Protein AF-A0A078AQ64-F1 (afdb_monomer)

Mean predicted aligned error: 10.38 Å

Structure (mmCIF, N/CA/C/O backbone):
data_AF-A0A078AQ64-F1
#
_entry.id   AF-A0A078AQ64-F1
#
loop_
_atom_site.group_PDB
_atom_site.id
_atom_site.type_symbol
_atom_site.label_atom_id
_atom_site.label_alt_id
_atom_site.label_comp_id
_atom_site.label_asym_id
_atom_site.label_entity_id
_atom_site.label_seq_id
_atom_site.pdbx_PDB_ins_code
_atom_site.Cartn_x
_atom_site.Cartn_y
_atom_site.Cartn_z
_atom_site.occupancy
_atom_site.B_iso_or_equiv
_atom_site.auth_seq_id
_atom_site.auth_comp_id
_atom_site.auth_asym_id
_atom_site.auth_atom_id
_atom_site.pdbx_PDB_model_num
ATOM 1 N N . MET A 1 1 ? 2.491 -16.991 -20.541 1.00 37.69 1 MET A N 1
ATOM 2 C CA . MET A 1 1 ? 2.553 -16.375 -19.199 1.00 37.69 1 MET A CA 1
ATOM 3 C C . MET A 1 1 ? 2.182 -14.916 -19.377 1.00 37.69 1 MET A C 1
ATOM 5 O O . MET A 1 1 ? 2.918 -14.200 -20.043 1.00 37.69 1 MET A O 1
ATOM 9 N N . THR A 1 2 ? 0.979 -14.523 -18.959 1.00 36.53 2 THR A N 1
ATOM 10 C CA . THR A 1 2 ? 0.421 -13.194 -19.241 1.00 36.53 2 THR A CA 1
ATOM 11 C C . THR A 1 2 ? 1.286 -12.138 -18.569 1.00 36.53 2 THR A C 1
ATOM 13 O O . THR A 1 2 ? 1.274 -12.007 -17.350 1.00 36.53 2 THR A O 1
ATOM 16 N N . GLN A 1 3 ? 2.074 -11.413 -19.361 1.00 35.75 3 GLN A N 1
ATOM 17 C CA . GLN A 1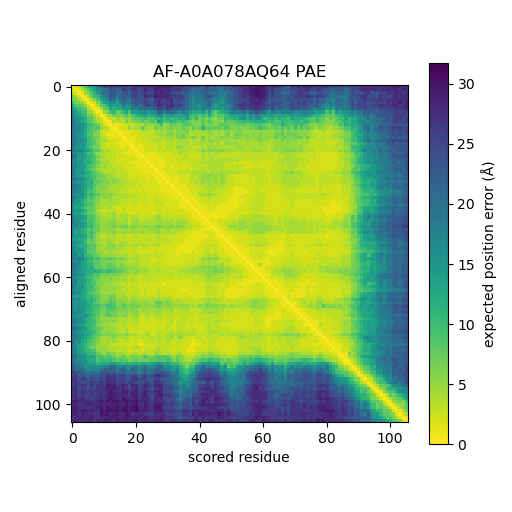 3 ? 2.764 -10.225 -18.887 1.00 35.75 3 GLN A CA 1
ATOM 18 C C . GLN A 1 3 ? 1.687 -9.216 -18.487 1.00 35.75 3 GLN A C 1
ATOM 20 O O . GLN A 1 3 ? 1.025 -8.626 -19.345 1.00 35.75 3 GLN A O 1
ATOM 25 N N . CYS A 1 4 ? 1.475 -9.046 -17.180 1.00 34.16 4 CYS A N 1
ATOM 26 C CA . CYS A 1 4 ? 0.790 -7.870 -16.668 1.00 34.16 4 CYS A CA 1
ATOM 27 C C . CYS A 1 4 ? 1.489 -6.649 -17.266 1.00 34.16 4 CYS A C 1
ATOM 29 O O . CYS A 1 4 ? 2.703 -6.490 -17.127 1.00 34.16 4 CYS A O 1
ATOM 31 N N . LYS A 1 5 ? 0.720 -5.812 -17.968 1.00 38.72 5 LYS A N 1
ATOM 32 C CA . LYS A 1 5 ? 1.157 -4.539 -18.551 1.00 38.72 5 LYS A CA 1
ATOM 33 C C . LYS A 1 5 ? 1.406 -3.536 -17.422 1.00 38.72 5 LYS A C 1
ATOM 35 O O . LYS A 1 5 ? 0.682 -2.560 -17.271 1.00 38.72 5 LYS A O 1
ATOM 40 N N . PHE A 1 6 ? 2.383 -3.819 -16.574 1.00 45.25 6 PHE A N 1
ATOM 41 C CA . PHE A 1 6 ? 2.740 -2.961 -1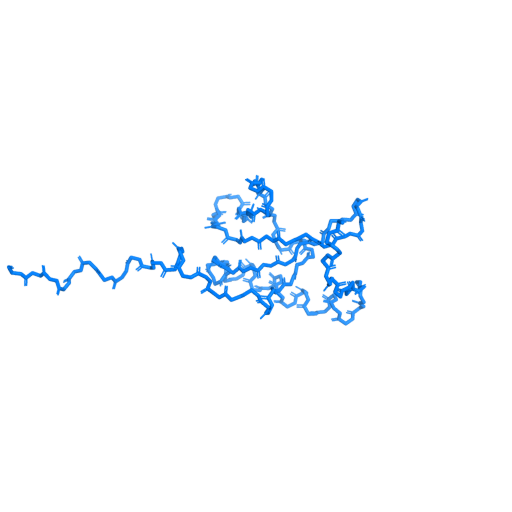5.464 1.00 45.25 6 PHE A CA 1
ATOM 42 C C . PHE A 1 6 ? 3.605 -1.833 -16.016 1.00 45.25 6 PHE A C 1
ATOM 44 O O . PHE A 1 6 ? 4.742 -2.061 -16.433 1.00 45.25 6 PHE A O 1
ATOM 51 N N . LYS A 1 7 ? 3.077 -0.603 -16.052 1.00 44.91 7 LYS A N 1
ATOM 52 C CA . LYS A 1 7 ? 3.943 0.574 -16.162 1.00 44.91 7 LYS A CA 1
ATOM 53 C C . LYS A 1 7 ? 4.826 0.553 -14.919 1.00 44.91 7 LYS A C 1
ATOM 55 O O . LYS A 1 7 ? 4.359 0.871 -13.831 1.00 44.91 7 LYS A O 1
ATOM 60 N N . LYS A 1 8 ? 6.084 0.141 -15.071 1.00 48.59 8 LYS A N 1
ATOM 61 C CA . LYS A 1 8 ? 7.113 0.277 -14.042 1.00 48.59 8 LYS A CA 1
ATOM 62 C C . LYS A 1 8 ? 7.288 1.780 -13.789 1.00 48.59 8 LYS A C 1
ATOM 64 O O . LYS A 1 8 ? 8.059 2.432 -14.480 1.00 48.59 8 LYS A O 1
ATOM 69 N N . ARG A 1 9 ? 6.493 2.363 -12.884 1.00 59.16 9 ARG A N 1
ATOM 70 C CA . ARG A 1 9 ? 6.768 3.699 -12.347 1.00 59.16 9 ARG A CA 1
ATOM 71 C C . ARG A 1 9 ? 8.050 3.546 -11.531 1.00 59.16 9 ARG A C 1
ATOM 73 O O . ARG A 1 9 ? 8.042 2.901 -10.483 1.00 59.16 9 ARG A O 1
ATOM 80 N N . GLU A 1 10 ? 9.165 4.027 -12.069 1.00 68.56 10 GLU A N 1
ATOM 81 C CA . GLU A 1 10 ? 10.405 4.134 -11.302 1.00 68.56 10 GLU A CA 1
ATOM 82 C C . GLU A 1 10 ? 10.184 5.096 -10.129 1.00 68.56 10 GLU A C 1
ATOM 84 O O . GLU A 1 10 ? 9.368 6.016 -10.225 1.00 68.56 10 GLU A O 1
ATOM 89 N N . LEU A 1 11 ? 10.870 4.862 -9.008 1.00 69.38 11 LEU A N 1
ATOM 90 C CA . LEU A 1 11 ? 10.755 5.685 -7.803 1.00 69.38 11 LEU A CA 1
ATOM 91 C C . LEU A 1 11 ? 11.475 7.033 -8.006 1.00 69.38 11 LEU A C 1
ATOM 93 O O . LEU A 1 11 ? 12.548 7.276 -7.455 1.00 69.38 11 LEU A O 1
ATOM 97 N N . THR A 1 12 ? 10.906 7.893 -8.850 1.00 78.94 12 THR A N 1
ATOM 98 C CA . THR A 1 12 ? 11.428 9.233 -9.142 1.00 78.94 12 THR A CA 1
ATOM 99 C C . THR A 1 12 ? 11.215 10.172 -7.958 1.00 78.94 12 THR A C 1
ATOM 101 O O . THR A 1 12 ? 10.314 9.966 -7.145 1.00 78.94 12 THR A O 1
ATOM 104 N N . ASP A 1 13 ? 12.003 11.246 -7.862 1.00 77.06 13 ASP A N 1
ATOM 105 C CA . ASP A 1 13 ? 11.843 12.225 -6.776 1.00 77.06 13 ASP A CA 1
ATOM 106 C C . ASP A 1 13 ? 10.471 12.909 -6.801 1.00 77.06 13 ASP A C 1
ATOM 108 O O . ASP A 1 13 ? 9.894 13.181 -5.752 1.00 77.06 13 ASP A O 1
ATOM 112 N N . GLN A 1 14 ? 9.887 13.084 -7.988 1.00 79.62 14 GLN A N 1
ATOM 113 C CA . GLN A 1 14 ? 8.516 13.573 -8.126 1.00 79.62 14 GLN A CA 1
ATOM 114 C C . GLN A 1 14 ? 7.497 12.606 -7.509 1.00 79.62 14 GLN A C 1
ATOM 116 O O . GLN A 1 14 ? 6.593 13.043 -6.799 1.00 79.62 14 GLN A O 1
ATOM 121 N N . LEU A 1 15 ? 7.660 11.297 -7.735 1.00 80.38 15 LEU A N 1
ATOM 122 C CA . LEU A 1 15 ? 6.784 10.292 -7.139 1.00 80.38 15 LEU A CA 1
ATOM 123 C C . LEU A 1 15 ? 6.973 10.229 -5.617 1.00 80.38 15 LEU A C 1
ATOM 125 O O . LEU A 1 15 ? 5.996 10.081 -4.894 1.00 80.38 15 LEU A O 1
ATOM 129 N N . LYS A 1 16 ? 8.199 10.405 -5.108 1.00 80.88 16 LYS A N 1
ATOM 130 C CA . LYS A 1 16 ? 8.447 10.477 -3.658 1.00 80.88 16 LYS A CA 1
ATOM 131 C C . LYS A 1 16 ? 7.699 11.640 -3.001 1.00 80.88 16 LYS A C 1
ATOM 133 O O . LYS A 1 16 ? 7.139 11.446 -1.931 1.00 80.88 16 LYS A O 1
ATOM 138 N N . ILE A 1 17 ? 7.643 12.809 -3.646 1.00 85.31 17 ILE A N 1
ATOM 139 C CA . ILE A 1 17 ? 6.892 13.976 -3.143 1.00 85.31 17 ILE A CA 1
ATOM 140 C C . ILE A 1 17 ? 5.384 13.684 -3.084 1.00 85.31 17 ILE A C 1
ATOM 142 O O . ILE A 1 17 ? 4.712 14.03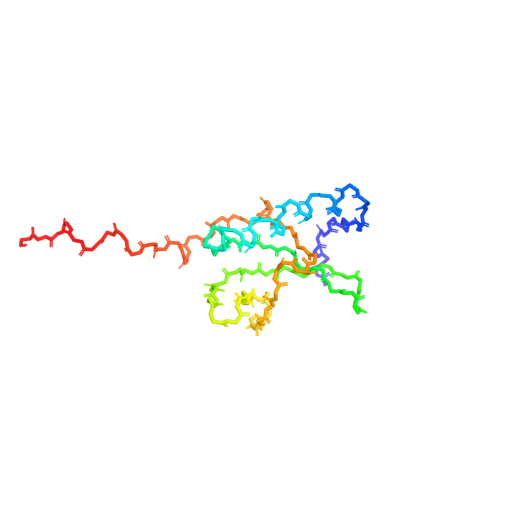2 -2.113 1.00 85.31 17 ILE A O 1
ATOM 146 N N . GLU A 1 18 ? 4.840 13.021 -4.106 1.00 85.44 18 GLU A N 1
ATOM 147 C CA . GLU A 1 18 ? 3.433 12.606 -4.109 1.00 85.44 18 GLU A CA 1
ATOM 148 C C . GLU A 1 18 ? 3.148 11.606 -2.980 1.00 85.44 18 GLU A C 1
ATOM 150 O O . GLU A 1 18 ? 2.156 11.731 -2.261 1.00 85.44 18 GLU A O 1
ATOM 155 N N . ILE A 1 19 ? 4.057 10.653 -2.769 1.00 87.00 19 ILE A N 1
ATOM 156 C CA . ILE A 1 19 ? 3.940 9.668 -1.695 1.00 87.00 19 ILE A CA 1
ATOM 157 C C . ILE A 1 19 ? 4.037 10.320 -0.310 1.00 87.00 19 ILE A C 1
ATOM 159 O O . ILE A 1 19 ? 3.291 9.930 0.582 1.00 87.00 19 ILE A O 1
ATOM 163 N N . ASP A 1 20 ? 4.873 11.342 -0.126 1.00 88.50 20 ASP A N 1
ATOM 164 C CA . ASP A 1 20 ? 4.949 12.096 1.135 1.00 88.50 20 ASP A CA 1
ATOM 165 C C . ASP A 1 20 ? 3.595 12.746 1.483 1.00 88.50 20 ASP A C 1
ATOM 167 O O . ASP A 1 20 ? 3.103 12.674 2.614 1.00 88.50 20 ASP A O 1
ATOM 171 N N . SER A 1 21 ? 2.892 13.256 0.466 1.00 89.00 21 SER A N 1
ATOM 172 C CA . SER A 1 21 ? 1.519 13.746 0.637 1.00 89.00 21 SER A CA 1
ATOM 173 C C . SER A 1 21 ? 0.558 12.624 1.060 1.00 89.00 21 SER A C 1
ATOM 175 O O . SER A 1 21 ? -0.329 12.840 1.889 1.00 89.00 21 SER A O 1
ATOM 177 N N . LEU A 1 22 ? 0.742 11.402 0.549 1.00 89.56 22 LEU A N 1
ATOM 178 C CA . LEU A 1 22 ? -0.039 10.230 0.958 1.00 89.56 22 LEU A CA 1
ATOM 179 C C . LEU A 1 22 ? 0.306 9.746 2.372 1.00 89.56 22 LEU A C 1
ATOM 181 O O . LEU A 1 22 ? -0.591 9.286 3.083 1.00 89.56 22 LEU A O 1
ATOM 185 N N . HIS A 1 23 ? 1.553 9.895 2.824 1.00 90.75 23 HIS A N 1
ATOM 186 C CA . HIS A 1 23 ? 1.945 9.629 4.213 1.00 90.75 23 HIS A CA 1
ATOM 187 C C . HIS A 1 23 ? 1.187 10.532 5.180 1.00 90.75 23 HIS A C 1
ATOM 189 O O . HIS A 1 23 ? 0.707 10.066 6.217 1.00 90.75 23 HIS A O 1
ATOM 195 N N . LEU A 1 24 ? 0.998 11.804 4.818 1.00 90.69 24 LEU A N 1
ATOM 196 C CA . LEU A 1 24 ? 0.209 12.740 5.614 1.00 90.69 24 LEU A CA 1
ATOM 197 C C . LEU A 1 24 ? -1.258 12.299 5.727 1.00 90.69 24 LEU A C 1
ATOM 199 O O . LEU A 1 24 ? -1.839 12.362 6.815 1.00 90.69 24 LEU A O 1
ATOM 203 N N . VAL A 1 25 ? -1.845 11.803 4.633 1.00 91.25 25 VAL A N 1
ATOM 204 C CA . VAL A 1 25 ? -3.200 11.229 4.644 1.00 91.25 25 VAL A CA 1
ATOM 205 C C . VAL A 1 25 ? -3.244 9.973 5.511 1.00 91.25 25 VAL A C 1
ATOM 207 O O . VAL A 1 25 ? -4.113 9.869 6.370 1.00 91.25 25 VAL A O 1
ATOM 210 N N . ALA A 1 26 ? -2.288 9.052 5.370 1.00 90.75 26 ALA A N 1
ATOM 211 C CA . ALA A 1 26 ? -2.218 7.842 6.192 1.00 90.75 26 ALA A CA 1
ATOM 212 C C . ALA A 1 26 ? -2.095 8.151 7.692 1.00 90.75 26 ALA A C 1
ATOM 214 O O . ALA A 1 26 ? -2.634 7.425 8.527 1.00 90.75 26 ALA A O 1
ATOM 215 N N . LYS A 1 27 ? -1.409 9.245 8.034 1.00 91.44 27 LYS A N 1
ATOM 216 C CA . LYS A 1 27 ? -1.180 9.675 9.414 1.00 91.44 27 LYS A CA 1
ATOM 217 C C . LYS A 1 27 ? -2.404 10.337 10.054 1.00 91.44 27 LYS A C 1
ATOM 219 O O . LYS A 1 27 ? -2.683 10.065 11.227 1.00 91.44 27 LYS A O 1
ATOM 224 N N . ASN A 1 28 ? -3.087 11.210 9.310 1.00 93.50 28 ASN A N 1
ATOM 225 C CA . ASN A 1 28 ? -4.167 12.059 9.828 1.00 93.50 28 ASN A CA 1
ATOM 226 C C . ASN A 1 28 ? -5.573 11.529 9.526 1.00 93.50 28 ASN A C 1
ATOM 228 O O . ASN A 1 28 ? -6.481 11.773 10.311 1.00 93.50 28 ASN A O 1
ATOM 232 N N . TYR A 1 29 ? -5.737 10.808 8.416 1.00 93.38 29 TYR A N 1
ATOM 233 C CA . TYR A 1 29 ? -7.019 10.312 7.908 1.00 93.38 29 TYR A CA 1
ATOM 234 C C . TYR A 1 29 ? -6.939 8.829 7.487 1.00 93.38 29 TYR A C 1
ATOM 236 O O . TYR A 1 29 ? -7.266 8.481 6.343 1.00 93.38 29 TYR A O 1
ATOM 244 N N . PRO A 1 30 ? -6.471 7.924 8.371 1.00 91.44 30 PRO A N 1
ATOM 245 C CA . PRO A 1 30 ? -6.262 6.515 8.039 1.00 91.44 30 PRO A CA 1
ATOM 246 C C . PRO A 1 30 ? -7.539 5.815 7.547 1.00 91.44 30 PRO A C 1
ATOM 248 O O . PRO A 1 30 ? -7.484 4.931 6.691 1.00 91.44 30 PRO A O 1
ATOM 251 N N . GLU A 1 31 ? -8.706 6.220 8.038 1.00 90.00 31 GLU A N 1
ATOM 252 C CA . GLU A 1 31 ? -9.999 5.675 7.633 1.00 90.00 31 GLU A CA 1
ATOM 253 C C . GLU A 1 31 ? -10.330 5.914 6.153 1.00 90.00 31 GLU A C 1
ATOM 255 O O . GLU A 1 31 ? -10.973 5.063 5.537 1.00 90.00 31 GLU A O 1
ATOM 260 N N . GLN A 1 32 ? -9.841 7.003 5.544 1.00 90.88 32 GLN A N 1
ATOM 261 C CA . GLN A 1 32 ? -10.081 7.306 4.124 1.00 90.88 32 GLN A CA 1
ATOM 262 C C . GLN A 1 32 ? -9.355 6.341 3.179 1.00 90.88 32 GLN A C 1
ATOM 264 O O . GLN A 1 32 ? -9.729 6.195 2.010 1.00 90.88 32 GLN A O 1
ATOM 269 N N . LEU A 1 33 ? -8.319 5.670 3.687 1.00 90.69 33 LEU A N 1
ATOM 270 C CA . LEU A 1 33 ? -7.540 4.696 2.935 1.00 90.69 33 LEU A CA 1
ATOM 271 C C . LEU A 1 33 ? -8.197 3.309 2.916 1.00 90.69 33 LEU A C 1
ATOM 273 O O . LEU A 1 33 ? -7.905 2.498 2.037 1.00 90.69 33 LEU A O 1
ATOM 277 N N . ILE A 1 34 ? -9.100 3.013 3.853 1.00 91.94 34 ILE A N 1
ATOM 278 C CA . ILE A 1 34 ? -9.737 1.697 3.952 1.00 91.94 34 ILE A CA 1
ATOM 279 C C . ILE A 1 34 ? -10.595 1.428 2.706 1.00 91.94 34 ILE A C 1
ATOM 281 O O . ILE A 1 34 ? -11.405 2.246 2.281 1.00 91.94 34 ILE A O 1
ATOM 285 N N . GLY A 1 35 ? -10.418 0.249 2.109 1.00 89.88 35 GLY A N 1
ATOM 286 C CA . GLY A 1 35 ? -11.109 -0.190 0.897 1.00 89.88 35 GLY A CA 1
ATOM 287 C C . GLY A 1 35 ? -10.438 0.247 -0.407 1.00 89.88 35 GLY A C 1
ATOM 288 O O . GLY A 1 35 ? -10.804 -0.276 -1.464 1.00 89.88 35 GLY A O 1
ATOM 289 N N . LYS A 1 36 ? -9.448 1.148 -0.352 1.00 90.56 36 LYS A N 1
ATOM 290 C CA . LYS A 1 36 ? -8.687 1.586 -1.526 1.00 90.56 36 LYS A CA 1
ATOM 291 C C . LYS A 1 36 ? -7.719 0.500 -1.991 1.00 90.56 36 LYS A C 1
ATOM 293 O O . LYS A 1 36 ? -7.173 -0.263 -1.189 1.00 90.56 36 LYS A O 1
ATOM 298 N N . PHE A 1 37 ? -7.514 0.459 -3.301 1.00 91.94 37 PHE A N 1
ATOM 299 C CA . PHE A 1 37 ? -6.477 -0.342 -3.934 1.00 91.94 37 PHE A CA 1
ATOM 300 C C . PHE A 1 37 ? -5.227 0.513 -4.084 1.00 91.94 37 PHE A C 1
ATOM 302 O O . PHE A 1 37 ? -5.305 1.676 -4.487 1.00 91.94 37 PHE A O 1
ATOM 309 N N . ILE A 1 38 ? -4.092 -0.056 -3.713 1.00 91.12 38 ILE A N 1
ATOM 310 C CA . ILE A 1 38 ? -2.803 0.614 -3.692 1.00 91.12 38 ILE A CA 1
ATOM 311 C C . ILE A 1 38 ? -1.741 -0.283 -4.313 1.00 91.12 38 ILE A C 1
ATOM 313 O O . ILE A 1 38 ? -1.862 -1.507 -4.338 1.00 91.12 38 ILE A O 1
ATOM 317 N N . TYR A 1 39 ? -0.661 0.342 -4.744 1.00 91.44 39 TYR A N 1
ATOM 318 C CA . TYR A 1 39 ? 0.603 -0.314 -5.003 1.00 91.44 39 TYR A CA 1
ATOM 319 C C . TYR A 1 39 ? 1.549 -0.022 -3.854 1.00 91.44 39 TYR A C 1
ATOM 321 O O . TYR A 1 39 ? 1.746 1.140 -3.519 1.00 91.44 39 TYR A O 1
ATOM 329 N N . VAL A 1 40 ? 2.137 -1.064 -3.274 1.00 90.75 40 VAL A N 1
ATOM 330 C CA . VAL A 1 40 ? 3.150 -0.963 -2.218 1.00 90.75 40 VAL A CA 1
ATOM 331 C C . VAL A 1 40 ? 4.504 -1.305 -2.815 1.00 90.75 40 VAL A C 1
ATOM 333 O O . VAL A 1 40 ? 4.653 -2.356 -3.439 1.00 90.75 40 VAL A O 1
ATOM 336 N N . TYR A 1 41 ? 5.487 -0.431 -2.648 1.00 90.00 41 TYR A N 1
ATOM 337 C CA . TYR A 1 41 ? 6.852 -0.709 -3.071 1.00 90.00 41 TYR A CA 1
ATOM 338 C C . TYR A 1 41 ? 7.556 -1.550 -2.019 1.00 90.00 41 TYR A C 1
ATOM 340 O O . TYR A 1 41 ? 7.500 -1.229 -0.836 1.00 90.00 41 TYR A O 1
ATOM 348 N N . TRP A 1 42 ? 8.252 -2.587 -2.455 1.00 88.50 42 TRP A N 1
ATOM 349 C CA . TRP A 1 42 ? 9.091 -3.423 -1.614 1.00 88.50 42 TRP A CA 1
ATOM 350 C C . TRP A 1 42 ? 10.545 -3.257 -2.052 1.00 88.50 42 TRP A C 1
ATOM 352 O O . TRP A 1 42 ? 10.897 -3.587 -3.186 1.00 88.50 42 TRP A O 1
ATOM 362 N N . GLU A 1 43 ? 11.379 -2.726 -1.155 1.00 86.38 43 GLU A N 1
ATOM 363 C CA . GLU A 1 43 ? 12.769 -2.344 -1.445 1.00 86.38 43 GLU A CA 1
ATOM 364 C C . GLU A 1 43 ? 13.650 -3.554 -1.762 1.00 86.38 43 GLU A C 1
ATOM 366 O O . GLU A 1 43 ? 14.433 -3.503 -2.708 1.00 86.38 43 GLU A O 1
ATOM 371 N N . ASN A 1 44 ? 13.455 -4.663 -1.037 1.00 86.69 44 ASN A N 1
ATOM 372 C CA . ASN A 1 44 ? 14.166 -5.929 -1.253 1.00 86.69 44 ASN A CA 1
ATOM 373 C C . ASN A 1 44 ? 14.057 -6.416 -2.702 1.00 86.69 44 ASN A C 1
ATOM 375 O O . ASN A 1 44 ? 15.006 -6.970 -3.252 1.00 86.69 44 ASN A O 1
ATOM 379 N N . ASP A 1 45 ? 12.903 -6.165 -3.318 1.00 86.31 45 ASP A N 1
ATOM 380 C CA . ASP A 1 45 ? 12.585 -6.631 -4.661 1.00 86.31 45 ASP A CA 1
ATOM 381 C C . ASP A 1 45 ? 12.697 -5.521 -5.707 1.00 86.31 45 ASP A C 1
ATOM 383 O O . ASP A 1 45 ? 12.654 -5.804 -6.908 1.00 86.31 45 ASP A O 1
ATOM 387 N N . ASN A 1 46 ? 12.805 -4.264 -5.263 1.00 84.31 46 ASN A N 1
ATOM 388 C CA . ASN A 1 46 ? 12.691 -3.062 -6.081 1.00 84.31 46 ASN A CA 1
ATOM 389 C C . ASN A 1 46 ? 11.449 -3.119 -6.997 1.00 84.31 46 ASN A C 1
ATOM 391 O O . ASN A 1 46 ? 11.511 -2.896 -8.213 1.00 84.31 46 ASN A O 1
ATOM 395 N N . LYS A 1 47 ? 10.307 -3.507 -6.415 1.00 86.56 47 LYS A N 1
ATOM 396 C CA . LYS A 1 47 ? 9.058 -3.778 -7.142 1.00 86.56 47 LYS A CA 1
ATOM 397 C C . LYS A 1 47 ? 7.838 -3.267 -6.399 1.00 86.56 47 LYS A C 1
ATOM 399 O O . LYS A 1 47 ? 7.799 -3.227 -5.175 1.00 86.56 47 LYS A O 1
ATOM 404 N N . TRP A 1 48 ? 6.820 -2.931 -7.181 1.00 86.44 48 TRP A N 1
ATOM 405 C CA . TRP A 1 48 ? 5.500 -2.550 -6.701 1.00 86.44 48 TRP A CA 1
ATOM 406 C C . TRP A 1 48 ? 4.563 -3.754 -6.715 1.00 86.44 48 TRP A C 1
ATOM 408 O O . TRP A 1 48 ? 4.462 -4.448 -7.727 1.00 86.44 48 TRP A O 1
ATOM 418 N N . TYR A 1 49 ? 3.851 -3.960 -5.615 1.00 88.81 49 TYR A N 1
ATOM 419 C CA . TYR A 1 49 ? 2.895 -5.044 -5.434 1.00 88.81 49 TYR A CA 1
ATOM 420 C C . TYR A 1 49 ? 1.493 -4.477 -5.221 1.00 88.81 49 TYR A C 1
ATOM 422 O O . TYR A 1 49 ? 1.298 -3.576 -4.405 1.00 88.81 49 TYR A O 1
ATOM 430 N N . ALA A 1 50 ? 0.523 -4.990 -5.980 1.00 89.75 50 ALA A N 1
ATOM 431 C CA . ALA A 1 50 ? -0.872 -4.567 -5.903 1.00 89.75 50 ALA A CA 1
ATOM 432 C C . ALA A 1 50 ? -1.531 -5.140 -4.645 1.00 89.75 50 ALA A C 1
ATOM 434 O O . ALA A 1 50 ? -1.490 -6.351 -4.426 1.00 89.75 50 ALA A O 1
ATOM 435 N N . GLY A 1 51 ? -2.174 -4.293 -3.849 1.00 90.31 51 GLY A N 1
ATOM 436 C CA . GLY A 1 51 ? -2.895 -4.719 -2.659 1.00 90.31 51 GLY A CA 1
ATOM 437 C C . GLY A 1 51 ? -4.114 -3.856 -2.365 1.00 90.31 51 GLY A C 1
ATOM 438 O O . GLY A 1 51 ? -4.267 -2.746 -2.868 1.00 90.31 51 GLY A O 1
ATOM 439 N N . GLN A 1 52 ? -5.002 -4.372 -1.522 1.00 93.31 52 GLN A N 1
ATOM 440 C CA . GLN A 1 52 ? -6.161 -3.647 -1.018 1.00 93.31 52 GLN A CA 1
ATOM 441 C C . GLN A 1 52 ? -6.041 -3.428 0.484 1.00 93.31 52 GLN A C 1
ATOM 443 O O . GLN A 1 52 ? -5.868 -4.379 1.250 1.00 93.31 52 GLN A O 1
ATOM 448 N N . ILE A 1 53 ? -6.228 -2.186 0.923 1.00 93.12 53 ILE A N 1
ATOM 449 C CA . ILE A 1 53 ? -6.302 -1.862 2.346 1.00 93.12 53 ILE A CA 1
ATOM 450 C C . ILE A 1 53 ? -7.640 -2.370 2.886 1.00 93.12 53 ILE A C 1
ATOM 452 O O . ILE A 1 53 ? -8.708 -1.927 2.470 1.00 93.12 53 ILE A O 1
ATOM 456 N N . ARG A 1 54 ? -7.601 -3.305 3.833 1.00 92.00 54 ARG A N 1
ATOM 457 C CA . ARG A 1 54 ? -8.798 -3.916 4.429 1.00 92.00 54 ARG A CA 1
ATOM 458 C C . ARG A 1 54 ? -9.193 -3.308 5.759 1.00 92.00 54 ARG A C 1
ATOM 460 O O . ARG A 1 54 ? -10.380 -3.239 6.063 1.00 92.00 54 ARG A O 1
ATOM 467 N N . LYS A 1 55 ? -8.214 -2.926 6.573 1.00 92.25 55 LYS A N 1
ATOM 468 C CA . LYS A 1 55 ? -8.454 -2.445 7.933 1.00 92.25 55 LYS A CA 1
ATOM 469 C C . LYS A 1 55 ? -7.304 -1.569 8.401 1.00 92.25 55 LYS A C 1
ATOM 471 O O . LYS A 1 55 ? -6.168 -1.778 7.988 1.00 92.25 55 LYS A O 1
ATOM 476 N N . PHE A 1 56 ? -7.600 -0.657 9.313 1.00 93.75 56 PHE A N 1
ATOM 477 C CA . PHE A 1 56 ? -6.613 0.070 10.097 1.00 93.75 56 PHE A CA 1
ATOM 478 C C . PHE A 1 56 ? -6.733 -0.312 11.577 1.00 93.75 56 PHE A C 1
ATOM 480 O O . PHE A 1 56 ? -7.840 -0.501 12.086 1.00 93.75 56 PHE A O 1
ATOM 487 N N . SER A 1 57 ? -5.595 -0.461 12.251 1.00 92.75 57 SER A N 1
ATOM 488 C CA . SER A 1 57 ? -5.518 -0.735 13.687 1.00 92.75 57 SER A CA 1
ATOM 489 C C . SER A 1 57 ? -4.948 0.482 14.405 1.00 92.75 57 SER A C 1
ATOM 491 O O . SER A 1 57 ? -3.749 0.732 14.322 1.00 92.75 57 SER A O 1
ATOM 493 N N . GLU A 1 58 ? -5.783 1.209 15.147 1.00 89.62 58 GLU A N 1
ATOM 494 C CA . GLU A 1 58 ? -5.363 2.406 15.894 1.00 89.62 58 GLU A CA 1
ATOM 495 C C . GLU A 1 58 ? -4.295 2.103 16.951 1.00 89.62 58 GLU A C 1
ATOM 497 O O . GLU A 1 58 ? -3.355 2.877 17.108 1.00 89.62 58 GLU A O 1
ATOM 502 N N . SER A 1 59 ? -4.386 0.944 17.614 1.00 91.81 59 SER A N 1
ATOM 503 C CA . SER A 1 59 ? -3.454 0.535 18.673 1.00 91.81 59 SER A CA 1
ATOM 504 C C . SER A 1 59 ? -2.015 0.355 18.191 1.00 91.81 59 SER A C 1
ATOM 506 O O . SER A 1 59 ? -1.079 0.615 18.939 1.00 91.81 59 SER A O 1
ATOM 508 N N . THR A 1 60 ? -1.830 -0.096 16.950 1.00 90.56 60 THR A N 1
ATOM 509 C CA . THR A 1 60 ? -0.505 -0.334 16.360 1.00 90.56 60 THR A CA 1
ATOM 510 C C . THR A 1 60 ? -0.149 0.668 15.271 1.00 90.56 60 THR A C 1
ATOM 512 O O . THR A 1 60 ? 0.974 0.631 14.780 1.00 90.56 60 THR A O 1
ATOM 515 N N . ARG A 1 61 ? -1.094 1.532 14.874 1.00 90.50 61 ARG A N 1
ATOM 516 C CA . ARG A 1 61 ? -1.005 2.446 13.723 1.00 90.50 61 ARG A CA 1
ATOM 517 C C . ARG A 1 61 ? -0.658 1.729 12.405 1.00 90.50 61 ARG A C 1
ATOM 519 O O . ARG A 1 61 ? -0.080 2.329 11.509 1.00 90.50 61 ARG A O 1
ATOM 526 N N . LYS A 1 62 ? -1.036 0.449 12.263 1.00 94.00 62 LYS A N 1
ATOM 527 C CA . LYS A 1 62 ? -0.771 -0.369 11.062 1.00 94.00 62 LYS A CA 1
ATOM 528 C C . LYS A 1 62 ? -2.028 -0.625 10.234 1.00 94.00 62 LYS A C 1
ATOM 530 O O . LYS A 1 62 ? -3.111 -0.866 10.772 1.00 94.00 62 LYS A O 1
ATOM 535 N N . PHE A 1 63 ? -1.850 -0.670 8.920 1.00 94.00 63 PHE A N 1
ATOM 536 C CA . PHE A 1 63 ? -2.852 -1.048 7.931 1.00 94.00 63 PHE A CA 1
ATOM 537 C C . PHE A 1 63 ? -2.719 -2.524 7.576 1.00 94.00 63 PHE A C 1
ATOM 539 O O . PHE A 1 63 ? -1.622 -3.029 7.374 1.00 94.00 63 PHE A O 1
ATOM 546 N N . SER A 1 64 ? -3.848 -3.221 7.490 1.00 94.50 64 SER A N 1
ATOM 547 C CA . SER A 1 64 ? -3.917 -4.589 6.976 1.00 94.50 64 SER A CA 1
ATOM 548 C C . SER A 1 64 ? -4.154 -4.537 5.473 1.00 94.50 64 SER A C 1
ATOM 550 O O . SER A 1 64 ? -5.216 -4.083 5.044 1.00 94.50 64 SER A O 1
ATOM 552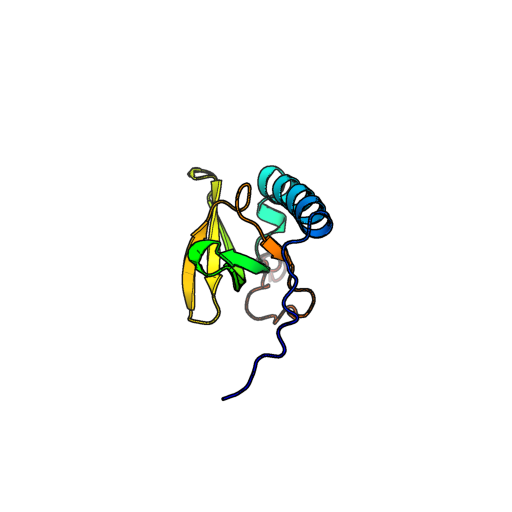 N N . ILE A 1 65 ? -3.183 -4.991 4.690 1.00 93.50 65 ILE A N 1
ATOM 553 C CA . ILE A 1 65 ? -3.220 -4.999 3.226 1.00 93.50 65 ILE A CA 1
ATOM 554 C C . ILE A 1 65 ? -3.327 -6.443 2.768 1.00 93.50 65 ILE A C 1
ATOM 556 O O . ILE A 1 65 ? -2.604 -7.295 3.269 1.00 93.50 65 ILE A O 1
ATOM 560 N N . VAL A 1 66 ? -4.253 -6.714 1.851 1.00 92.25 66 VAL A N 1
ATOM 561 C CA . VAL A 1 66 ? -4.396 -8.023 1.206 1.00 92.25 66 VAL A CA 1
ATOM 562 C C . VAL A 1 66 ? -3.911 -7.909 -0.231 1.00 92.25 66 VAL A C 1
ATOM 564 O O . VAL A 1 66 ? -4.435 -7.080 -0.976 1.00 92.25 66 VAL A O 1
ATOM 567 N N . TYR A 1 67 ? -2.923 -8.717 -0.594 1.00 90.31 67 TYR A N 1
ATOM 568 C CA . TYR A 1 67 ? -2.348 -8.784 -1.937 1.00 90.31 67 TYR A CA 1
ATOM 569 C C . TYR A 1 67 ? -3.131 -9.752 -2.842 1.00 90.31 67 TYR A C 1
ATOM 571 O O . TYR A 1 67 ? -4.042 -10.449 -2.387 1.00 90.31 67 TYR A O 1
ATOM 579 N N . ASP A 1 68 ? -2.804 -9.774 -4.138 1.00 83.00 68 ASP A N 1
ATOM 580 C CA . ASP A 1 68 ? -3.493 -10.593 -5.156 1.00 83.00 68 ASP A CA 1
ATOM 581 C C .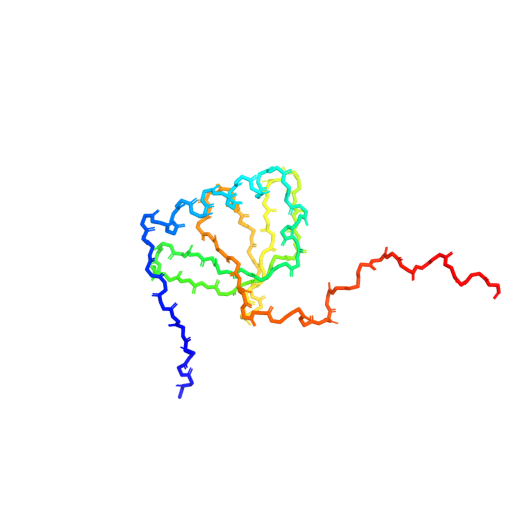 ASP A 1 68 ? -3.391 -12.110 -4.896 1.00 83.00 68 ASP A C 1
ATOM 583 O O . ASP A 1 68 ? -4.300 -12.875 -5.209 1.00 83.00 68 ASP A O 1
ATOM 587 N N . ASP A 1 69 ? -2.325 -12.543 -4.223 1.00 83.06 69 ASP A N 1
ATOM 588 C CA . ASP A 1 69 ? -2.108 -13.925 -3.784 1.00 83.06 69 ASP A CA 1
ATOM 589 C C . ASP A 1 69 ? -2.889 -14.300 -2.506 1.00 83.06 69 ASP A C 1
ATOM 591 O O . ASP A 1 69 ? -2.719 -15.392 -1.963 1.00 83.06 69 ASP A O 1
ATOM 595 N N . ASN A 1 70 ? -3.776 -13.414 -2.039 1.00 82.81 70 ASN A N 1
ATOM 596 C CA . ASN A 1 70 ? -4.523 -13.494 -0.783 1.00 82.81 70 ASN A CA 1
ATOM 597 C C . ASN A 1 70 ? -3.663 -13.454 0.490 1.00 82.81 70 ASN A C 1
ATOM 599 O O . ASN A 1 70 ? -4.198 -13.684 1.580 1.00 82.81 70 ASN A O 1
ATOM 603 N N . GLN A 1 71 ? -2.372 -13.124 0.402 1.00 88.88 71 GLN A N 1
ATOM 604 C CA . GLN A 1 71 ? -1.575 -12.878 1.598 1.00 88.88 71 GLN A CA 1
ATOM 605 C C . GLN A 1 71 ? -1.971 -11.551 2.241 1.00 88.88 71 GLN A C 1
ATOM 607 O O . GLN A 1 71 ? -2.246 -10.559 1.561 1.00 88.88 71 GLN A O 1
ATOM 612 N N . GLN A 1 72 ? -2.016 -11.543 3.573 1.00 91.56 72 GLN A N 1
ATOM 613 C CA . GLN A 1 72 ? -2.331 -10.362 4.362 1.00 91.56 72 GLN A CA 1
ATOM 614 C C . GLN A 1 72 ? -1.120 -9.930 5.175 1.00 91.56 72 GLN A C 1
ATOM 616 O O . GLN A 1 72 ? -0.644 -10.698 6.001 1.00 91.56 72 GLN A O 1
ATOM 621 N N . GLU A 1 73 ? -0.737 -8.664 5.041 1.00 92.44 73 GLU A N 1
ATOM 622 C CA . GLU A 1 73 ? 0.348 -8.062 5.813 1.00 92.44 73 GLU A CA 1
ATOM 623 C C . GLU A 1 73 ? -0.130 -6.852 6.611 1.00 92.44 73 GLU A C 1
ATOM 625 O O . GLU A 1 73 ? -1.056 -6.139 6.215 1.00 92.44 73 GLU A O 1
ATOM 630 N N . ARG A 1 74 ? 0.520 -6.606 7.755 1.00 93.56 74 ARG A N 1
ATOM 631 C CA . ARG A 1 74 ? 0.286 -5.418 8.587 1.00 93.56 74 ARG A CA 1
ATOM 632 C C . ARG A 1 74 ? 1.437 -4.437 8.426 1.00 93.56 74 ARG A C 1
ATOM 634 O O . ARG A 1 74 ? 2.474 -4.600 9.069 1.00 93.56 74 ARG A O 1
ATOM 641 N N . LEU A 1 75 ? 1.221 -3.398 7.628 1.00 92.69 75 LEU A N 1
ATOM 642 C CA . LEU A 1 75 ? 2.240 -2.412 7.277 1.00 92.69 75 LEU A CA 1
ATOM 643 C C . LEU A 1 75 ? 1.926 -1.031 7.842 1.00 92.69 75 LEU A C 1
ATOM 645 O O . LEU A 1 75 ? 0.767 -0.642 7.986 1.00 92.69 75 LEU A O 1
ATOM 649 N N . ASP A 1 76 ? 2.980 -0.288 8.156 1.00 93.00 76 ASP A N 1
ATOM 650 C CA . ASP A 1 76 ? 2.887 1.133 8.469 1.00 93.00 76 ASP A CA 1
ATOM 651 C C . ASP A 1 76 ? 3.015 1.941 7.171 1.00 93.00 76 ASP A C 1
ATOM 653 O O . ASP A 1 76 ? 4.107 2.144 6.643 1.00 93.00 76 ASP A O 1
ATOM 657 N N . LEU A 1 77 ? 1.877 2.404 6.652 1.00 90.75 77 LEU A N 1
ATOM 658 C CA . LEU A 1 77 ? 1.832 3.200 5.426 1.00 90.75 77 LEU A CA 1
ATOM 659 C C . LEU A 1 77 ? 2.355 4.629 5.611 1.00 90.75 77 LEU A C 1
ATOM 661 O O . LEU A 1 77 ? 2.466 5.339 4.623 1.00 90.75 77 LEU A O 1
ATOM 665 N N . THR A 1 78 ? 2.687 5.067 6.829 1.00 90.44 78 THR A N 1
ATOM 666 C CA . THR A 1 78 ? 3.295 6.391 7.040 1.00 90.44 78 THR A CA 1
ATOM 667 C C . THR A 1 78 ? 4.783 6.427 6.706 1.00 90.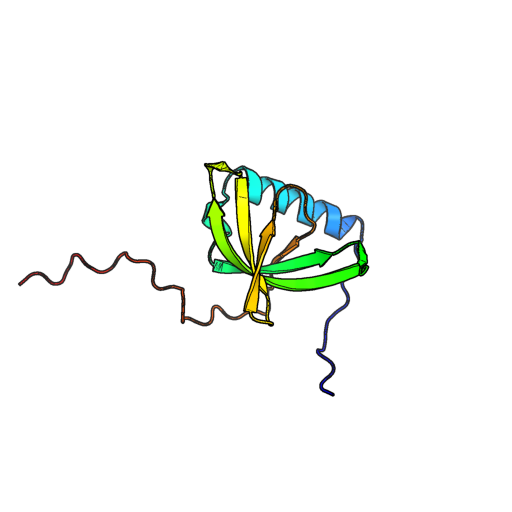44 78 THR A C 1
ATOM 669 O O . THR A 1 78 ? 5.329 7.508 6.539 1.00 90.44 78 THR A O 1
ATOM 672 N N . ASN A 1 79 ? 5.423 5.259 6.587 1.00 86.75 79 ASN A N 1
ATOM 673 C CA . ASN A 1 79 ? 6.839 5.125 6.236 1.00 86.75 79 ASN A CA 1
ATOM 674 C C . ASN A 1 79 ? 7.067 4.257 4.988 1.00 86.75 79 ASN A C 1
ATOM 676 O O . ASN A 1 79 ? 8.186 4.174 4.491 1.00 86.75 79 ASN A O 1
ATOM 680 N N . GLN A 1 80 ? 6.022 3.611 4.466 1.00 90.00 80 GLN A N 1
ATOM 681 C CA . GLN A 1 80 ? 6.120 2.767 3.279 1.00 90.00 80 GLN A CA 1
ATOM 682 C C . GLN A 1 80 ? 5.829 3.564 2.012 1.00 90.00 80 GLN A C 1
ATOM 684 O O . GLN A 1 80 ? 4.874 4.338 1.970 1.00 90.00 80 GLN A O 1
ATOM 689 N N . TYR A 1 81 ? 6.576 3.328 0.935 1.00 91.06 81 TYR A N 1
ATOM 690 C CA . TYR A 1 81 ? 6.227 3.911 -0.355 1.00 91.06 81 TYR A CA 1
ATOM 691 C C . TYR A 1 81 ? 4.982 3.230 -0.942 1.00 91.06 81 TYR A C 1
ATOM 693 O O . TYR A 1 81 ? 5.003 2.031 -1.236 1.00 91.06 81 TYR A O 1
ATOM 701 N N . PHE A 1 82 ? 3.894 3.986 -1.114 1.00 92.69 82 PHE A N 1
ATOM 702 C CA . PHE A 1 82 ? 2.656 3.491 -1.716 1.00 92.69 82 PHE A CA 1
ATOM 703 C C . PHE A 1 82 ? 1.950 4.559 -2.556 1.00 92.69 82 PHE A C 1
ATOM 705 O O . PHE A 1 82 ? 2.049 5.741 -2.252 1.00 92.69 82 PHE A O 1
ATOM 712 N N . PHE A 1 83 ? 1.203 4.153 -3.583 1.00 89.69 83 PHE A N 1
ATOM 713 C CA . PHE A 1 83 ? 0.304 5.048 -4.327 1.00 89.69 83 PHE A CA 1
ATOM 714 C C . PHE A 1 83 ? -1.003 4.342 -4.690 1.00 89.69 83 PHE A C 1
ATOM 716 O O . PHE A 1 83 ? -1.073 3.114 -4.667 1.00 89.69 83 PHE A O 1
ATOM 723 N N . PHE A 1 84 ? -2.056 5.095 -5.009 1.00 88.88 84 PHE A N 1
ATOM 724 C CA . PHE A 1 84 ? -3.353 4.511 -5.360 1.00 88.88 84 PHE A CA 1
ATOM 725 C C . PHE A 1 84 ? -3.351 3.863 -6.744 1.00 88.88 84 PHE A C 1
ATOM 727 O O . PHE A 1 84 ? -2.833 4.418 -7.712 1.00 88.88 84 PHE A O 1
ATOM 734 N N . ASP A 1 85 ? -3.997 2.706 -6.853 1.00 87.38 85 ASP A N 1
ATOM 735 C CA . ASP A 1 85 ? -4.282 2.102 -8.147 1.00 87.38 85 ASP A CA 1
ATOM 736 C C . ASP A 1 85 ? -5.503 2.779 -8.787 1.00 87.38 85 ASP A C 1
ATOM 738 O O . ASP A 1 85 ? -6.651 2.455 -8.483 1.00 87.38 85 ASP A O 1
ATOM 742 N N . GLU A 1 86 ? -5.254 3.719 -9.698 1.00 78.81 86 GLU A N 1
ATOM 743 C CA . GLU A 1 86 ? -6.294 4.425 -10.463 1.00 78.81 86 GLU A CA 1
ATOM 744 C C . GLU A 1 86 ? -7.062 3.503 -11.426 1.00 78.81 86 GLU A C 1
ATOM 746 O O . GLU A 1 86 ? -8.157 3.838 -11.880 1.00 78.81 86 GLU A O 1
ATOM 751 N N . THR A 1 87 ? -6.501 2.336 -11.757 1.00 75.25 87 THR A N 1
ATOM 752 C CA . THR A 1 87 ? -7.116 1.366 -12.675 1.00 75.25 87 THR A CA 1
ATOM 753 C C . THR A 1 87 ? -8.011 0.364 -11.956 1.00 75.25 87 THR A C 1
ATOM 755 O O . THR A 1 87 ? -8.865 -0.275 -12.586 1.00 75.25 87 THR A O 1
ATOM 758 N N . ALA A 1 88 ? -7.860 0.252 -10.635 1.00 67.19 88 ALA A N 1
ATOM 759 C CA . ALA A 1 88 ? -8.687 -0.603 -9.816 1.00 67.19 88 ALA A CA 1
ATOM 760 C C . ALA A 1 88 ? -10.106 -0.036 -9.765 1.00 67.19 88 ALA A C 1
ATOM 762 O O . ALA A 1 88 ? -10.437 0.883 -9.012 1.00 67.19 88 ALA A O 1
ATOM 763 N N . ARG A 1 89 ? -10.983 -0.616 -10.589 1.00 54.44 89 ARG A N 1
ATOM 764 C CA . ARG A 1 89 ? -12.419 -0.359 -10.494 1.00 54.44 89 ARG A CA 1
ATOM 765 C C . ARG A 1 89 ? -12.853 -0.678 -9.060 1.00 54.44 89 ARG A C 1
ATOM 767 O O . ARG A 1 89 ? -12.435 -1.719 -8.546 1.00 54.44 89 ARG A O 1
ATOM 774 N N . PRO A 1 90 ? -13.709 0.140 -8.423 1.00 54.00 90 PRO A N 1
ATOM 775 C CA . PRO A 1 90 ? -14.342 -0.226 -7.165 1.00 54.00 90 PRO A CA 1
ATOM 776 C C . PRO A 1 90 ? -15.225 -1.449 -7.429 1.00 54.00 90 PRO A C 1
ATOM 778 O O . PRO A 1 90 ? -16.402 -1.346 -7.765 1.00 54.00 90 PRO A O 1
ATOM 781 N N . THR A 1 91 ? -14.634 -2.641 -7.374 1.00 46.56 91 THR A N 1
ATOM 782 C CA . THR A 1 91 ? -15.358 -3.888 -7.561 1.00 46.56 91 THR A CA 1
ATOM 783 C C . THR A 1 91 ? -16.198 -4.053 -6.305 1.00 46.56 91 THR A C 1
ATOM 785 O O . THR A 1 91 ? -15.697 -4.313 -5.212 1.00 46.56 91 THR A O 1
ATOM 788 N N . GLY 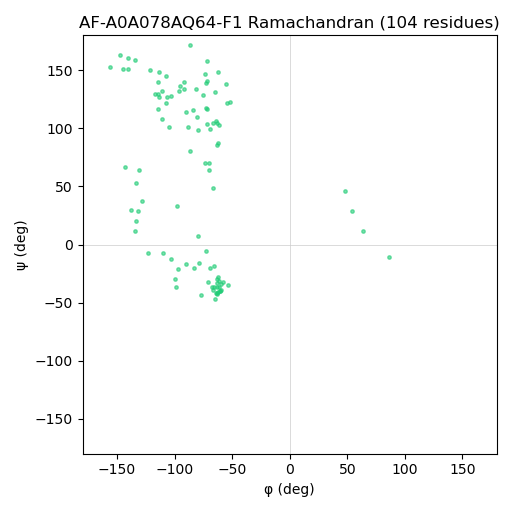A 1 92 ? -17.494 -3.773 -6.449 1.00 41.72 92 GLY A N 1
ATOM 789 C CA . GLY A 1 92 ? -18.482 -3.645 -5.380 1.00 41.72 92 GLY A CA 1
ATOM 790 C C . GLY A 1 92 ? -18.795 -4.940 -4.626 1.00 41.72 92 GLY A C 1
ATOM 791 O O . GLY A 1 92 ? -19.960 -5.268 -4.431 1.00 41.72 92 GLY A O 1
ATOM 792 N N . LYS A 1 93 ? -17.781 -5.687 -4.177 1.00 43.66 93 LYS A N 1
ATOM 793 C CA . LYS A 1 93 ? -17.945 -6.830 -3.271 1.00 43.66 93 LYS A CA 1
ATOM 794 C C . LYS A 1 93 ? -17.697 -6.487 -1.800 1.00 43.66 93 LYS A C 1
ATOM 796 O O . LYS A 1 93 ? -18.239 -7.176 -0.946 1.00 43.66 93 LYS A O 1
ATOM 801 N N . TYR A 1 94 ? -16.970 -5.408 -1.490 1.00 40.28 94 TYR A N 1
ATOM 802 C CA . TYR A 1 94 ? -16.669 -5.008 -0.101 1.00 40.28 94 TYR A CA 1
ATOM 803 C C . TYR A 1 94 ? -16.887 -3.514 0.196 1.00 40.28 94 TYR A C 1
ATOM 805 O O . TYR A 1 94 ? -16.389 -3.001 1.189 1.00 40.28 94 TYR A O 1
ATOM 813 N N . GLY A 1 95 ? -17.687 -2.836 -0.633 1.00 39.22 95 GLY A N 1
ATOM 814 C CA . GLY A 1 95 ? -18.213 -1.487 -0.393 1.00 39.22 95 GLY A CA 1
ATOM 815 C C . GLY A 1 95 ? -19.642 -1.484 0.160 1.00 39.22 95 GLY A C 1
ATOM 816 O O . GLY A 1 95 ? -20.418 -0.600 -0.177 1.00 39.22 95 GLY A O 1
ATOM 817 N N . LYS A 1 96 ? -20.032 -2.483 0.964 1.00 37.28 96 LYS A N 1
ATOM 818 C CA . LYS A 1 96 ? -21.251 -2.367 1.778 1.00 37.28 96 LYS A CA 1
ATOM 819 C C . LYS A 1 96 ? -20.874 -1.682 3.080 1.00 37.28 96 LYS A C 1
ATOM 821 O O . LYS A 1 96 ? -20.659 -2.339 4.098 1.00 37.28 96 LYS A O 1
ATOM 826 N N . THR A 1 97 ? -20.770 -0.360 3.041 1.00 36.72 97 THR A N 1
ATOM 827 C CA . THR A 1 97 ? -20.880 0.435 4.259 1.00 36.72 97 THR A CA 1
ATOM 828 C C . THR A 1 97 ? -22.209 0.054 4.902 1.00 36.72 97 THR A C 1
ATOM 830 O O . THR A 1 97 ? -23.267 0.121 4.279 1.00 36.72 97 THR A O 1
ATOM 833 N N . LYS A 1 98 ? -22.151 -0.425 6.141 1.00 37.56 98 LYS A N 1
ATOM 834 C CA . LYS A 1 98 ? -23.308 -0.698 6.990 1.00 37.56 98 LYS A CA 1
ATOM 835 C C . LYS A 1 98 ? -23.935 0.647 7.392 1.00 37.56 98 LYS A C 1
ATOM 837 O O . LYS A 1 98 ? -23.797 1.060 8.532 1.00 37.56 98 LYS A O 1
ATOM 842 N N . ILE A 1 99 ? -24.563 1.340 6.442 1.00 46.94 99 ILE A N 1
ATOM 843 C CA . ILE A 1 99 ? -25.378 2.550 6.653 1.00 46.94 99 ILE A CA 1
ATOM 844 C C . ILE A 1 99 ? -26.728 2.459 5.925 1.00 46.94 99 ILE A C 1
ATOM 846 O O . ILE A 1 99 ? -27.295 3.469 5.561 1.00 46.94 99 ILE A O 1
ATOM 850 N N . GLU A 1 100 ? -27.280 1.263 5.728 1.00 40.62 100 GLU A N 1
ATOM 851 C CA . GLU A 1 100 ? -28.690 1.091 5.332 1.00 40.62 100 GLU A CA 1
ATOM 852 C C . GLU A 1 100 ? -29.271 -0.149 6.022 1.00 40.62 100 GLU A C 1
ATOM 854 O O . GLU A 1 100 ? -29.546 -1.176 5.407 1.00 40.62 100 GLU A O 1
ATOM 859 N N . LYS A 1 101 ? -29.393 -0.103 7.354 1.00 43.22 101 LYS A N 1
ATOM 860 C CA . LYS A 1 101 ? -30.138 -1.131 8.104 1.00 43.22 101 LYS A CA 1
ATOM 861 C C . LYS A 1 101 ? -31.032 -0.568 9.214 1.00 43.22 101 LYS A C 1
ATOM 863 O O . LYS A 1 101 ? -31.278 -1.262 10.194 1.00 43.22 101 LYS A O 1
ATOM 868 N N . THR A 1 102 ? -31.540 0.658 9.040 1.00 44.62 102 THR A N 1
ATOM 869 C CA . THR A 1 102 ? -32.465 1.294 10.008 1.00 44.62 102 THR A CA 1
ATOM 870 C C . THR A 1 102 ? -33.690 1.969 9.365 1.00 44.62 102 THR A C 1
ATOM 872 O O . THR A 1 102 ? -34.422 2.665 10.049 1.00 44.62 102 THR A O 1
ATOM 875 N N . LEU A 1 103 ? -33.986 1.754 8.076 1.00 49.09 103 LEU A N 1
ATOM 876 C CA . LEU A 1 103 ? -35.201 2.308 7.441 1.00 49.09 103 LEU A CA 1
ATOM 877 C C . LEU A 1 103 ? -36.040 1.260 6.700 1.00 49.09 103 LEU A C 1
ATOM 879 O O . LEU A 1 103 ? -36.635 1.535 5.668 1.00 49.09 103 LEU A O 1
ATOM 883 N N . MET A 1 104 ? -36.122 0.051 7.248 1.00 42.81 104 MET A N 1
ATOM 884 C CA . MET A 1 104 ? -37.247 -0.845 6.964 1.00 42.81 104 MET A CA 1
ATOM 885 C C . MET A 1 104 ? -37.779 -1.360 8.296 1.00 42.81 104 MET A C 1
ATOM 887 O O . MET A 1 104 ? -37.649 -2.529 8.641 1.00 42.81 104 MET A O 1
ATOM 891 N N . GLY A 1 105 ? -38.287 -0.419 9.092 1.00 48.22 105 GLY A N 1
ATOM 892 C CA . GLY A 1 105 ? -39.345 -0.724 10.037 1.00 48.22 105 GLY A CA 1
ATOM 893 C C . GLY A 1 105 ? -40.664 -0.653 9.285 1.00 48.22 105 GLY A C 1
ATOM 894 O O . GLY A 1 105 ? -41.005 0.390 8.733 1.00 48.22 105 GLY A O 1
ATOM 895 N N . THR A 1 106 ? -41.359 -1.774 9.179 1.00 42.38 106 THR A N 1
ATOM 896 C CA . THR A 1 106 ? -42.680 -2.028 9.773 1.00 42.38 106 THR A CA 1
ATOM 897 C C . THR A 1 106 ? -43.048 -3.480 9.509 1.00 42.38 106 THR A C 1
ATOM 899 O O . THR A 1 106 ? -42.628 -4.012 8.457 1.00 42.38 106 THR A O 1
#

Nearest PDB structures (foldseek):
  7de9-assembly1_A  TM=9.599E-01  e=5.238E-06  Arabidopsis thaliana
  5xfo-assembly1_A  TM=7.933E-01  e=1.009E-02  Homo sapiens
  5xfp-assembly2_B  TM=7.720E-01  e=1.885E-02  Homo sapiens
  5xfp-assembly3_E  TM=7.704E-01  e=2.576E-02  Homo sapiens
  4l0j-assembly1_A  TM=6.943E-01  e=4.248E-02  Escherichia coli

pLDDT: mean 76.83, std 20.44, range [34.16, 94.5]

Solvent-accessible surface area (backbone atoms only — not comparable to full-atom values): 6663 Å² total; per-residue (Å²): 130,86,77,74,88,68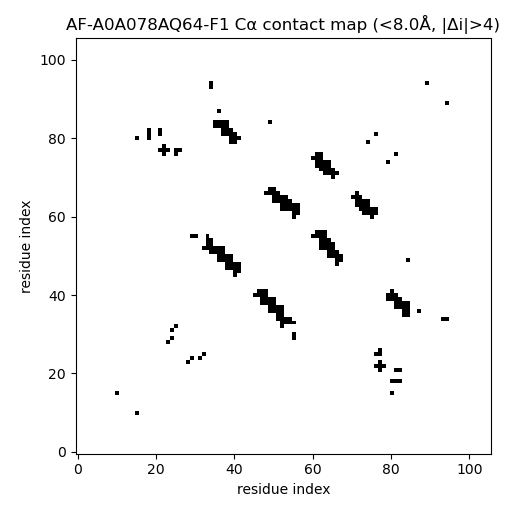,81,79,76,70,93,41,72,69,54,52,55,54,30,53,56,46,19,51,41,46,69,78,43,47,73,79,48,48,70,40,43,29,32,40,53,39,77,97,73,73,42,73,43,60,29,31,29,72,43,74,38,81,94,76,63,27,33,34,32,36,34,88,88,69,49,73,47,78,42,50,54,62,80,46,56,45,49,73,41,87,80,61,69,87,70,81,82,79,74,76,71,94,80,82,88,82,85,81,84,130

Sequence (106 aa):
MTQCKFKKRELTDQLKIEIDSLHLVAKNYPEQLIGKFIYVYWENDNKWYAGQIRKFSESTRKFSIVYDDNQQERLDLTNQYFFFDETARPTGKYGKTKIEKTLMGT

Organism: Stylonychia lemnae (NCBI:txid5949)

Radius of gyration: 15.83 Å; Cα contacts (8 Å, |Δi|>4)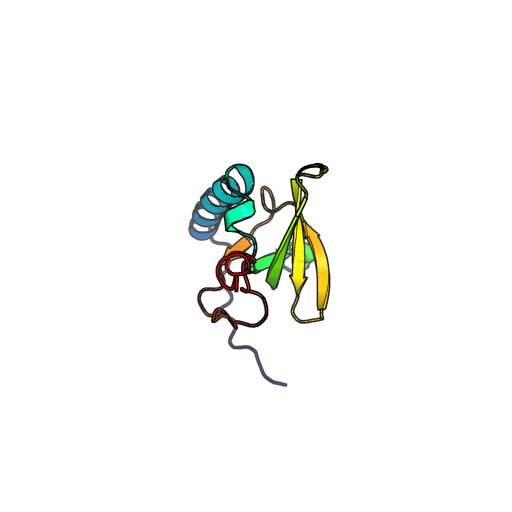: 132; chains: 1; bounding box: 57×30×38 Å

Secondary structure (DSSP, 8-state):
------------HHHHHHHHHHHHHHHH-HHHHTT-EEEEEETTTTEEEEEEEEEEETTTTEEEEEETTS-EEEE-TTTS-EEE-TT----TTS---S--SSS---

Foldseek 3Di:
DDPDPDPPPQPDPVLVVVLLVVLVCLVPPVVVQAQFWKWWADPVVRDTFIWHFHDADPVVSWTWIQGPVRDTDTHNSNPTRMDTDPVDDSPPPPPPPVPPDPPPDD